Protein AF-A0A2H4I8U3-F1 (afdb_monomer)

Radius of gyration: 12.93 Å; Cα contacts (8 Å, |Δi|>4): 26; chains: 1; bounding box: 26×16×33 Å

Structure (mmCIF, N/CA/C/O backbone):
data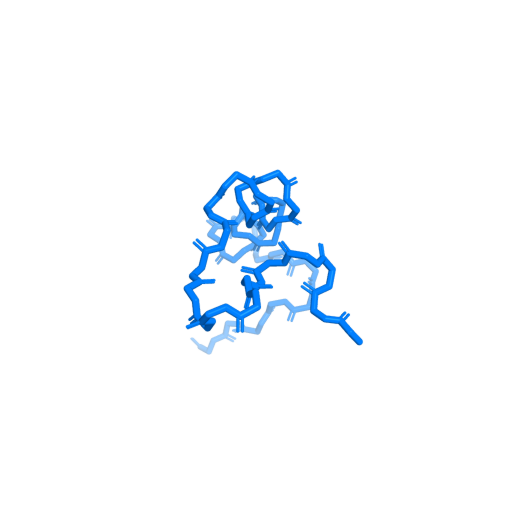_AF-A0A2H4I8U3-F1
#
_entry.id   AF-A0A2H4I8U3-F1
#
loop_
_atom_site.group_PDB
_atom_site.id
_atom_site.type_symbol
_atom_site.label_atom_id
_atom_site.label_alt_id
_atom_site.label_comp_id
_atom_site.label_asym_id
_atom_site.label_entity_id
_atom_site.label_seq_id
_atom_site.pdbx_PDB_ins_code
_atom_site.Cartn_x
_atom_site.Cartn_y
_atom_site.Cartn_z
_atom_site.occupancy
_atom_site.B_iso_or_equiv
_atom_site.auth_seq_id
_atom_site.auth_comp_id
_atom_site.auth_asym_id
_atom_site.auth_atom_id
_atom_site.pdbx_PDB_model_num
ATOM 1 N N . MET A 1 1 ? -1.996 -7.067 -12.749 1.00 64.75 1 MET A N 1
ATOM 2 C CA . MET A 1 1 ? -0.697 -6.391 -12.961 1.00 64.75 1 MET A CA 1
ATOM 3 C C . MET A 1 1 ? -0.460 -5.489 -11.768 1.00 64.75 1 MET A C 1
ATOM 5 O O . MET A 1 1 ? -1.394 -4.790 -11.393 1.00 64.75 1 MET A O 1
ATOM 9 N N . ASP A 1 2 ? 0.736 -5.505 -11.186 1.00 74.56 2 ASP A N 1
ATOM 10 C CA . ASP A 1 2 ? 1.045 -4.891 -9.881 1.00 74.56 2 ASP A CA 1
ATOM 11 C C . ASP A 1 2 ? 1.150 -3.358 -9.910 1.00 74.56 2 ASP A C 1
ATOM 13 O O . ASP A 1 2 ? 2.056 -2.794 -9.324 1.00 74.56 2 ASP A O 1
ATOM 17 N N . ALA A 1 3 ? 0.267 -2.655 -10.627 1.00 89.62 3 ALA A N 1
ATOM 18 C CA . ALA A 1 3 ? 0.176 -1.187 -10.675 1.00 89.62 3 ALA A CA 1
ATOM 19 C C . ALA A 1 3 ? 1.513 -0.427 -10.877 1.00 89.62 3 ALA A C 1
ATOM 21 O O . ALA A 1 3 ? 1.618 0.747 -10.517 1.00 89.62 3 ALA A O 1
ATOM 22 N N . ASN A 1 4 ? 2.506 -1.079 -11.496 1.00 93.19 4 ASN A N 1
ATOM 23 C CA . ASN A 1 4 ? 3.884 -0.603 -11.654 1.00 93.19 4 ASN A CA 1
ATOM 24 C C . ASN A 1 4 ? 4.697 -0.486 -10.340 1.00 93.19 4 ASN A C 1
ATOM 26 O O . ASN A 1 4 ? 5.663 0.274 -10.280 1.00 93.19 4 ASN A O 1
ATOM 30 N N . GLU A 1 5 ? 4.313 -1.224 -9.295 1.00 97.06 5 GLU A N 1
ATOM 31 C CA . GLU A 1 5 ? 5.009 -1.354 -8.005 1.00 97.06 5 GLU A CA 1
ATOM 32 C C . GLU A 1 5 ? 6.218 -2.299 -8.079 1.00 97.06 5 GLU A C 1
ATOM 34 O O . GLU A 1 5 ? 7.131 -2.178 -7.264 1.00 97.06 5 GLU A O 1
ATOM 39 N N . ILE A 1 6 ? 6.261 -3.189 -9.076 1.00 96.81 6 ILE A N 1
ATOM 40 C CA 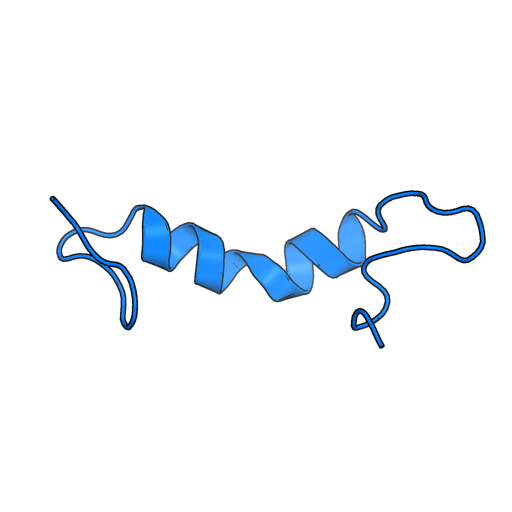. ILE A 1 6 ? 7.380 -4.094 -9.365 1.00 96.81 6 ILE A CA 1
ATOM 41 C C . ILE A 1 6 ? 7.948 -3.767 -10.751 1.00 96.81 6 ILE A C 1
ATOM 43 O O . ILE A 1 6 ? 7.197 -3.626 -11.718 1.00 96.81 6 ILE A O 1
ATOM 47 N N . THR A 1 7 ? 9.271 -3.613 -10.845 1.00 93.88 7 THR A N 1
ATOM 48 C CA . TH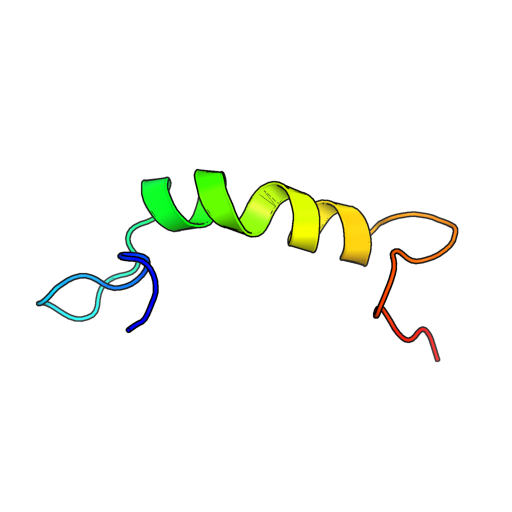R A 1 7 ? 9.976 -3.382 -12.115 1.00 93.88 7 THR A CA 1
ATOM 49 C C . THR A 1 7 ? 10.098 -4.670 -12.928 1.00 93.88 7 THR A C 1
ATOM 51 O O . THR A 1 7 ? 9.927 -5.772 -12.413 1.00 93.88 7 THR A O 1
ATOM 54 N N . ASP A 1 8 ? 10.476 -4.557 -14.201 1.00 94.69 8 ASP A N 1
ATOM 55 C CA . ASP A 1 8 ? 10.760 -5.713 -15.064 1.00 94.69 8 ASP A CA 1
ATOM 56 C C . ASP A 1 8 ? 11.897 -6.612 -14.530 1.00 94.69 8 ASP A C 1
ATOM 58 O O . ASP A 1 8 ? 11.956 -7.797 -14.850 1.00 94.69 8 ASP A O 1
ATOM 62 N N . LYS A 1 9 ? 12.796 -6.057 -13.705 1.00 94.81 9 LYS A N 1
ATOM 63 C CA . LYS A 1 9 ? 13.886 -6.778 -13.028 1.00 94.81 9 LYS A CA 1
ATOM 64 C C . LYS A 1 9 ? 13.492 -7.343 -11.661 1.00 94.81 9 LYS A C 1
ATOM 66 O O . LYS A 1 9 ? 14.341 -7.920 -10.990 1.00 94.81 9 LYS A O 1
ATOM 71 N N . GLY A 1 10 ? 12.240 -7.172 -11.239 1.00 95.25 10 GLY A N 1
ATOM 72 C CA . GLY A 1 10 ? 11.739 -7.681 -9.961 1.00 95.25 10 GLY A CA 1
ATOM 73 C C . GLY A 1 10 ? 12.089 -6.819 -8.745 1.00 95.25 10 GLY A C 1
ATOM 74 O O . GLY A 1 10 ? 11.915 -7.272 -7.617 1.00 95.25 10 GLY A O 1
ATOM 75 N N . TYR A 1 11 ? 12.567 -5.586 -8.938 1.00 97.25 11 TYR A N 1
ATOM 76 C CA . TYR A 1 11 ? 12.771 -4.648 -7.831 1.00 97.25 11 TYR A CA 1
ATOM 77 C C . TYR A 1 11 ? 11.480 -3.91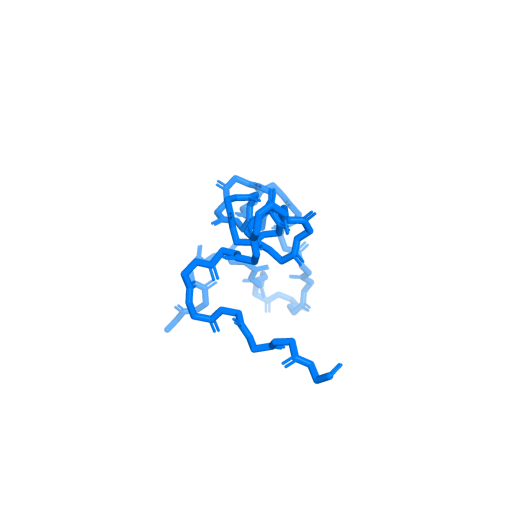2 -7.489 1.00 97.25 11 TYR A C 1
ATOM 79 O O . TYR A 1 11 ? 10.612 -3.718 -8.339 1.00 97.25 11 TYR A O 1
ATOM 87 N N . ILE A 1 12 ? 11.393 -3.423 -6.255 1.00 96.94 12 ILE A N 1
ATOM 88 C CA . ILE A 1 12 ? 10.311 -2.533 -5.845 1.00 96.94 12 ILE A CA 1
ATOM 89 C C . ILE A 1 12 ? 10.518 -1.159 -6.486 1.00 96.94 12 ILE A C 1
ATOM 91 O O . ILE A 1 12 ? 11.543 -0.504 -6.286 1.00 96.94 12 ILE A O 1
ATOM 95 N N . ASN A 1 13 ? 9.508 -0.684 -7.207 1.00 97.25 13 ASN A N 1
ATOM 96 C CA . ASN A 1 13 ? 9.405 0.711 -7.598 1.00 97.25 13 ASN A CA 1
ATOM 97 C C . ASN A 1 13 ? 8.902 1.528 -6.404 1.00 97.25 13 ASN A C 1
ATOM 99 O O . ASN A 1 13 ? 7.700 1.740 -6.224 1.00 97.25 13 ASN A O 1
ATOM 103 N N . GLN A 1 14 ? 9.845 1.993 -5.587 1.00 97.31 14 GLN A N 1
ATOM 104 C CA . GLN A 1 14 ? 9.547 2.691 -4.340 1.00 97.31 14 GLN A CA 1
ATOM 105 C C . GLN A 1 14 ? 8.654 3.917 -4.551 1.00 97.31 14 GLN A C 1
ATOM 107 O O . GLN A 1 14 ? 7.750 4.142 -3.754 1.00 97.31 14 GLN A O 1
ATOM 112 N N . ARG A 1 15 ? 8.854 4.680 -5.634 1.00 97.12 15 ARG A N 1
ATOM 113 C CA . ARG A 1 15 ? 8.013 5.845 -5.935 1.00 97.12 15 ARG A CA 1
ATOM 114 C C . ARG A 1 15 ? 6.553 5.435 -6.131 1.00 97.12 15 ARG A C 1
ATOM 116 O O . ARG A 1 15 ? 5.679 5.999 -5.486 1.00 97.12 15 ARG A O 1
ATOM 123 N N . ALA A 1 16 ? 6.302 4.425 -6.968 1.00 96.62 16 ALA A N 1
ATOM 124 C CA . ALA A 1 16 ? 4.943 3.942 -7.213 1.00 96.62 16 ALA A CA 1
ATOM 125 C C . ALA A 1 16 ? 4.297 3.371 -5.943 1.00 96.62 16 ALA A C 1
ATOM 127 O O . ALA A 1 16 ? 3.125 3.634 -5.688 1.00 96.62 16 ALA A O 1
ATOM 128 N N . VAL A 1 17 ? 5.060 2.635 -5.129 1.00 96.81 17 VAL A N 1
ATOM 129 C CA . VAL A 1 17 ? 4.568 2.105 -3.850 1.00 96.81 17 VAL A CA 1
ATOM 130 C C . VAL A 1 17 ? 4.210 3.233 -2.886 1.00 96.81 17 VAL A C 1
ATOM 132 O O . VAL A 1 17 ? 3.110 3.224 -2.344 1.00 96.81 17 VAL A O 1
ATOM 135 N N . LEU A 1 18 ? 5.093 4.215 -2.687 1.00 96.94 18 LEU A N 1
ATOM 136 C CA . LEU A 1 18 ? 4.839 5.337 -1.779 1.00 96.94 18 LEU A CA 1
ATOM 137 C C . LEU A 1 18 ? 3.605 6.141 -2.203 1.00 96.94 18 LEU A C 1
ATOM 139 O O . LEU A 1 18 ? 2.767 6.452 -1.362 1.00 96.94 18 LEU A O 1
ATOM 143 N N . GLU A 1 19 ? 3.458 6.422 -3.500 1.00 96.25 19 GLU A N 1
ATOM 144 C CA . GLU A 1 19 ? 2.307 7.161 -4.033 1.00 96.25 19 GLU A CA 1
ATOM 145 C C . GLU A 1 19 ? 0.987 6.386 -3.894 1.00 96.25 19 GLU A C 1
ATOM 147 O O . GLU A 1 19 ? -0.058 6.989 -3.661 1.00 96.25 19 GLU A O 1
ATOM 152 N N . ARG A 1 20 ? 1.007 5.054 -4.040 1.00 95.56 20 ARG A N 1
ATOM 153 C CA . ARG A 1 20 ? -0.217 4.236 -4.100 1.00 95.56 20 ARG A CA 1
ATOM 154 C C . ARG A 1 20 ? -0.628 3.610 -2.774 1.00 95.56 20 ARG A C 1
ATOM 156 O O . ARG A 1 20 ? -1.810 3.340 -2.578 1.00 95.56 20 ARG A O 1
ATOM 163 N N . ARG A 1 21 ? 0.328 3.319 -1.891 1.00 96.44 21 ARG A N 1
ATOM 164 C CA . ARG A 1 21 ? 0.093 2.555 -0.655 1.00 96.44 21 ARG A CA 1
ATOM 165 C C . ARG A 1 21 ? 0.029 3.424 0.595 1.00 96.44 21 ARG A C 1
ATOM 167 O O . ARG A 1 21 ? -0.352 2.894 1.634 1.00 96.44 21 ARG A O 1
ATOM 174 N N . SER A 1 22 ? 0.339 4.720 0.509 1.00 96.44 22 SER A N 1
ATOM 175 C CA . SER A 1 22 ? 0.320 5.646 1.654 1.00 96.44 22 SER A CA 1
ATOM 176 C C . SER A 1 22 ? -0.980 5.559 2.458 1.00 96.44 22 SER A C 1
ATOM 178 O O . SER A 1 22 ? -0.938 5.234 3.639 1.00 96.44 22 SER A O 1
ATOM 180 N N . ALA A 1 23 ? -2.133 5.707 1.803 1.00 96.19 23 ALA A N 1
ATOM 181 C CA . ALA A 1 23 ? -3.440 5.655 2.460 1.00 96.19 23 ALA A CA 1
ATOM 182 C C . ALA A 1 23 ? -3.732 4.298 3.129 1.00 96.19 23 ALA A C 1
ATOM 184 O O . ALA A 1 23 ? -4.345 4.240 4.192 1.00 96.19 23 ALA A O 1
ATOM 185 N N . ALA A 1 24 ? -3.281 3.192 2.529 1.00 95.81 24 ALA A N 1
ATOM 186 C CA . ALA A 1 24 ? -3.449 1.865 3.118 1.00 95.81 24 ALA A CA 1
ATOM 187 C C . ALA A 1 24 ? -2.576 1.692 4.371 1.00 95.81 24 ALA A C 1
ATOM 189 O O . ALA A 1 24 ? -3.021 1.117 5.360 1.00 95.81 24 ALA A O 1
ATOM 190 N N . VAL A 1 25 ? -1.349 2.220 4.347 1.00 96.56 25 VAL A N 1
ATOM 191 C CA . VAL A 1 25 ? -0.460 2.238 5.515 1.00 96.56 25 VAL A CA 1
ATOM 192 C C . VAL A 1 25 ? -1.041 3.119 6.621 1.00 96.56 25 VAL A C 1
ATOM 194 O O . VAL A 1 25 ? -1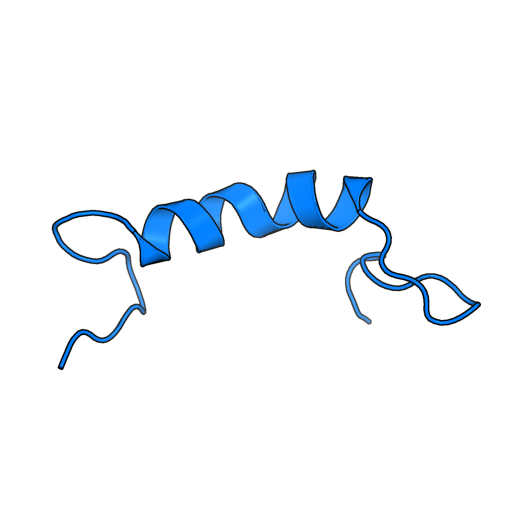.069 2.699 7.773 1.00 96.56 25 VAL A O 1
ATOM 1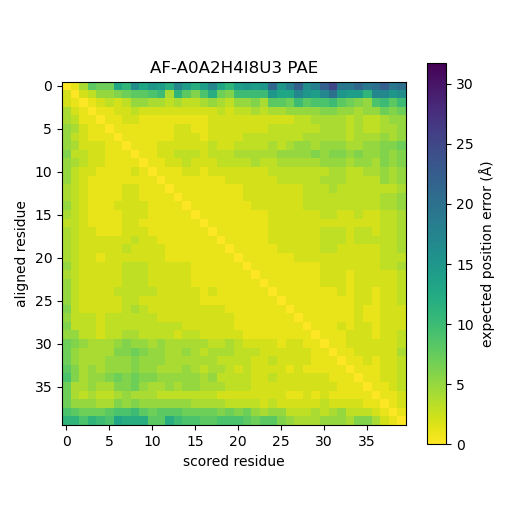97 N N . GLU A 1 26 ? -1.559 4.299 6.287 1.00 97.31 26 GLU A N 1
ATOM 198 C CA . GLU A 1 26 ? -2.230 5.179 7.251 1.00 97.31 26 GLU A CA 1
ATOM 199 C C . GLU A 1 26 ? -3.428 4.485 7.911 1.00 97.31 26 GLU A C 1
ATOM 201 O O . GLU A 1 26 ? -3.570 4.534 9.132 1.00 97.31 26 GLU A O 1
ATOM 206 N N . ALA A 1 27 ? -4.244 3.767 7.134 1.00 97.12 27 ALA A N 1
ATOM 207 C CA . ALA A 1 27 ? -5.386 3.016 7.648 1.00 97.12 27 ALA A CA 1
ATOM 208 C C . ALA A 1 27 ? -4.989 1.910 8.644 1.00 97.12 27 ALA A C 1
ATOM 210 O O . ALA A 1 27 ? -5.706 1.698 9.623 1.00 97.12 27 ALA A O 1
ATOM 211 N N . LEU A 1 28 ? -3.853 1.233 8.426 1.00 96.69 28 LEU A N 1
ATOM 212 C CA . LEU A 1 28 ? -3.341 0.185 9.324 1.00 96.69 28 LEU A CA 1
ATOM 213 C C . LEU A 1 28 ? -2.950 0.714 10.707 1.00 96.69 28 LEU A C 1
ATOM 215 O O . LEU A 1 28 ? -3.027 -0.028 11.681 1.00 96.69 28 LEU A O 1
ATOM 219 N N . PHE A 1 29 ? -2.515 1.971 10.791 1.00 95.88 29 PHE A N 1
ATOM 220 C CA . PHE A 1 29 ? -2.043 2.577 12.039 1.00 95.88 29 PHE A CA 1
ATOM 221 C C . PHE A 1 29 ? -3.025 3.596 12.641 1.00 95.88 29 PHE A C 1
ATOM 223 O O . PHE A 1 29 ? -2.733 4.185 13.685 1.00 95.88 29 PHE A O 1
ATOM 230 N N . ALA A 1 30 ? -4.182 3.807 12.009 1.00 97.19 30 ALA A N 1
ATOM 231 C CA . ALA A 1 30 ? -5.237 4.680 12.509 1.00 97.19 30 ALA A CA 1
ATOM 232 C C . ALA A 1 30 ? -5.881 4.129 13.794 1.00 97.19 30 ALA A C 1
ATOM 234 O O . ALA A 1 30 ? -5.916 2.923 14.026 1.00 97.19 30 ALA A O 1
ATOM 235 N N . ARG A 1 31 ? -6.419 5.028 14.631 1.00 95.44 31 ARG A N 1
ATOM 236 C CA . ARG A 1 31 ? -7.263 4.676 15.786 1.00 95.44 31 ARG A CA 1
A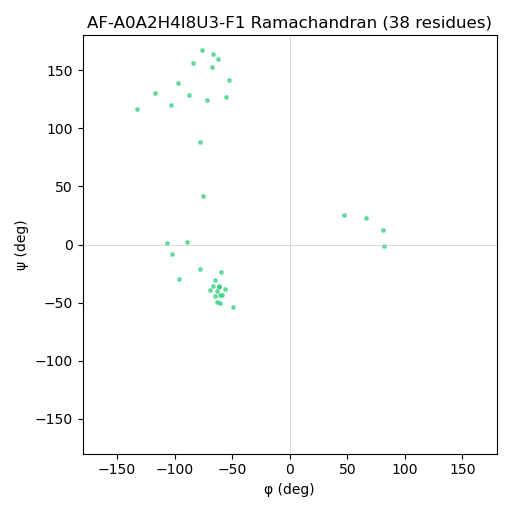TOM 237 C C . ARG A 1 31 ? -8.516 5.5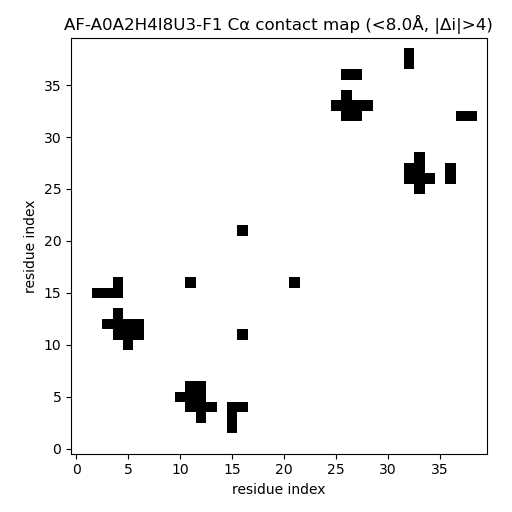57 15.792 1.00 95.44 31 ARG A C 1
ATOM 239 O O . ARG A 1 31 ? -8.368 6.771 15.950 1.00 95.44 31 ARG A O 1
ATOM 246 N N . PRO A 1 32 ? -9.729 4.989 15.650 1.00 93.00 32 PRO A N 1
ATOM 247 C CA . PRO A 1 32 ? -10.028 3.562 15.444 1.00 93.00 32 PRO A CA 1
ATOM 248 C C . PRO A 1 32 ? -9.440 3.014 14.130 1.00 93.00 32 PRO A C 1
ATOM 250 O O . PRO A 1 32 ? -9.114 3.796 13.235 1.00 93.00 32 PRO A O 1
ATOM 253 N N . ALA A 1 33 ? -9.291 1.688 14.037 1.00 96.06 33 ALA A N 1
ATOM 254 C CA . ALA A 1 33 ? -8.731 1.017 12.865 1.00 96.06 33 ALA A CA 1
ATOM 255 C C . ALA A 1 33 ? -9.438 1.430 11.563 1.00 96.06 33 ALA A C 1
ATOM 257 O O . ALA A 1 33 ? -10.660 1.617 11.527 1.00 96.06 33 ALA A O 1
ATOM 258 N N . GLY A 1 34 ? -8.662 1.577 10.486 1.00 96.44 34 GLY A N 1
ATOM 259 C CA . GLY A 1 34 ? -9.189 1.953 9.179 1.00 96.44 34 GLY A CA 1
ATOM 260 C C . GLY A 1 34 ? -10.091 0.882 8.556 1.00 96.44 34 GLY A C 1
ATOM 261 O O . GLY A 1 34 ? -10.095 -0.284 8.951 1.00 96.44 34 GLY A O 1
ATOM 262 N N . ALA A 1 35 ? -10.863 1.269 7.539 1.00 94.94 35 ALA A N 1
ATOM 263 C CA . ALA A 1 35 ? -11.778 0.355 6.860 1.00 94.94 35 ALA A CA 1
ATOM 264 C C . ALA A 1 35 ? -11.047 -0.892 6.322 1.00 94.94 35 ALA A C 1
ATOM 266 O O . ALA A 1 35 ? -10.067 -0.781 5.588 1.00 94.94 35 ALA A O 1
ATOM 267 N N . GLY A 1 36 ? -11.547 -2.078 6.677 1.00 94.69 36 GLY A N 1
ATOM 268 C CA . GLY A 1 36 ? -10.963 -3.362 6.272 1.00 94.69 36 GLY A CA 1
ATOM 269 C C . GLY A 1 36 ? -9.780 -3.841 7.122 1.00 94.69 36 GLY A C 1
ATOM 270 O O . GLY A 1 36 ? -9.274 -4.931 6.865 1.00 94.69 36 GLY A O 1
ATOM 271 N N . VAL A 1 37 ? -9.355 -3.078 8.135 1.00 96.31 37 VAL A N 1
ATOM 272 C CA . VAL A 1 37 ? -8.343 -3.505 9.111 1.00 96.31 37 VAL A CA 1
ATOM 273 C C . VAL A 1 37 ? -9.029 -4.254 10.253 1.00 96.31 37 VAL A C 1
ATOM 275 O O . VAL A 1 37 ? -10.004 -3.773 10.826 1.00 96.31 37 VAL A O 1
ATOM 278 N N . VAL A 1 38 ? -8.525 -5.448 10.567 1.00 94.44 38 VAL A N 1
ATOM 279 C CA . VAL A 1 38 ? -9.001 -6.277 11.682 1.00 94.44 38 VAL A CA 1
ATOM 280 C C . VAL A 1 38 ? -7.998 -6.164 12.826 1.00 94.44 38 VAL A C 1
ATOM 282 O O . VAL A 1 38 ? -6.834 -6.522 12.655 1.00 94.44 38 VAL A O 1
ATOM 285 N N . GLU A 1 39 ? -8.450 -5.681 13.980 1.00 88.19 39 GLU A N 1
ATOM 286 C CA . GLU A 1 39 ? -7.696 -5.711 15.239 1.00 88.19 39 GLU A CA 1
ATOM 287 C C . GLU A 1 39 ? -8.141 -6.928 16.069 1.00 88.19 39 GLU A C 1
ATOM 289 O O . GLU A 1 39 ? -9.328 -7.264 16.083 1.00 88.19 39 GLU A O 1
ATOM 294 N N . ILE A 1 40 ? -7.182 -7.609 16.709 1.00 85.56 40 ILE A N 1
ATOM 295 C CA . ILE A 1 40 ? -7.393 -8.788 17.572 1.00 85.56 40 ILE A CA 1
ATOM 296 C C . ILE A 1 40 ? -7.224 -8.375 19.031 1.00 85.56 40 ILE A C 1
ATOM 298 O O . ILE A 1 40 ? -6.247 -7.642 19.307 1.00 85.56 40 ILE A O 1
#

pLDDT: mean 94.08, std 6.22, range [64.75, 97.31]

Solvent-accessible surface area (backbone atoms only — not comparable to full-atom values): 2610 Å² total; per-residue (Å²): 129,71,83,62,31,54,45,99,87,72,44,75,30,60,67,48,39,55,75,69,41,46,68,61,55,50,27,70,71,38,84,74,64,23,93,92,55,84,86,133

Nearest PDB structures (foldseek):
  5mss-assembly1_A  TM=6.888E-01  e=2.289E+00  Segniliparus rugosus ATCC BAA-974

Foldseek 3Di:
DPQQQADPVGDGPVVSCCVPCVVVVCQCPDVVHHPPHDDD

Mean predicted aligned error: 3.2 Å

Secondary structure (DSSP, 8-s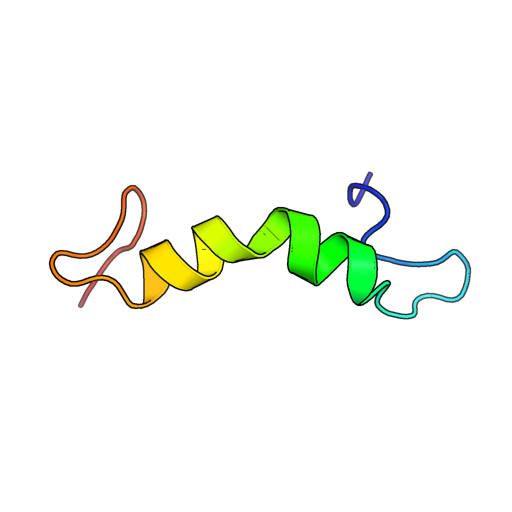tate):
--TT-B-TTS-B-HHHHHHHHHHHHHHHH-SSPPTTPPP-

Sequence (40 aa):
MDANEITDKGYINQRAVLERRSAAVEALFARPAGAGVVEI